Protein AF-A0A0N8P3A8-F1 (afdb_monomer_lite)

Sequence (168 aa):
DTDKGVVIRGRGSSDDKGQLMTFVEACRAWVQVHGSLPIKVSIFFEGEEESGSPSLVPFMRDNAEELTADIALICDTALFQGKTPSITTQLRGSVTEEFSIKGASRDLHSGMYGGIAGNPIHVLSSIIAGLHDETGRITVEGFYDDVPELSDEMRSQWKNLAFDHDSF

Radius of gyration: 24.29 Å; chains: 1; bounding box: 55×43×66 Å

Structure (mmCIF, N/CA/C/O backbone):
data_AF-A0A0N8P3A8-F1
#
_entry.id   AF-A0A0N8P3A8-F1
#
loop_
_atom_site.group_PDB
_atom_site.id
_atom_site.type_symbol
_atom_site.label_atom_id
_atom_site.label_alt_id
_atom_site.label_comp_id
_atom_site.label_asym_id
_atom_site.label_entity_id
_atom_site.label_seq_id
_atom_site.pdbx_PDB_ins_code
_atom_site.Cartn_x
_atom_site.Cartn_y
_atom_site.Cartn_z
_atom_site.occupancy
_atom_site.B_iso_or_equiv
_atom_site.auth_seq_id
_atom_site.auth_comp_id
_atom_site.auth_asym_id
_atom_site.auth_atom_id
_atom_site.pdbx_PDB_model_num
ATOM 1 N N . ASP A 1 1 ? -13.925 24.841 1.272 1.00 87.50 1 ASP A N 1
ATOM 2 C CA . ASP A 1 1 ? -15.121 24.035 0.955 1.00 87.50 1 ASP A CA 1
ATOM 3 C C . ASP A 1 1 ? -15.100 23.543 -0.484 1.00 87.50 1 ASP A C 1
ATOM 5 O O . ASP A 1 1 ? -14.196 23.903 -1.244 1.00 87.50 1 ASP A O 1
ATOM 9 N N . THR A 1 2 ? -16.026 22.648 -0.805 1.00 91.06 2 THR A N 1
ATOM 10 C CA . THR A 1 2 ? -16.341 22.107 -2.135 1.00 91.06 2 THR A CA 1
ATOM 11 C C . THR A 1 2 ? -17.860 22.067 -2.282 1.00 91.06 2 THR A C 1
ATOM 13 O O . THR A 1 2 ? -18.568 22.169 -1.280 1.00 91.06 2 THR A O 1
ATOM 16 N N . ASP A 1 3 ? -18.364 21.794 -3.484 1.00 90.25 3 ASP A N 1
ATOM 17 C CA . ASP A 1 3 ? -19.799 21.547 -3.705 1.00 90.25 3 ASP A CA 1
ATOM 18 C C . ASP A 1 3 ? -20.334 20.361 -2.878 1.00 90.25 3 ASP A C 1
ATOM 20 O O . ASP A 1 3 ? -21.534 20.242 -2.642 1.00 90.25 3 ASP A O 1
ATOM 24 N N . LYS A 1 4 ? -19.437 19.485 -2.398 1.00 83.81 4 LYS A N 1
ATOM 25 C CA . LYS A 1 4 ? -19.751 18.334 -1.540 1.00 83.81 4 LYS A CA 1
ATOM 26 C C . LYS A 1 4 ? -19.680 18.646 -0.038 1.00 83.81 4 LYS A C 1
ATOM 28 O O . LYS A 1 4 ? -19.997 17.769 0.762 1.00 83.81 4 LYS A O 1
ATOM 33 N N . GLY A 1 5 ? -19.289 19.864 0.348 1.00 91.31 5 GLY A N 1
ATOM 34 C CA . GLY A 1 5 ? -19.242 20.321 1.737 1.00 91.31 5 GLY A CA 1
ATOM 35 C C . GLY A 1 5 ? -17.882 20.850 2.192 1.00 91.31 5 GLY A C 1
ATOM 36 O O . GLY A 1 5 ? -16.978 21.128 1.393 1.00 91.31 5 GLY A O 1
ATOM 37 N N . VAL A 1 6 ? -17.762 21.011 3.510 1.00 94.06 6 VAL A N 1
ATOM 38 C CA . VAL A 1 6 ? -16.536 21.461 4.179 1.00 94.06 6 VAL A CA 1
ATOM 39 C C . VAL A 1 6 ? -15.453 20.400 4.021 1.00 94.06 6 VAL A C 1
ATOM 41 O O . VAL A 1 6 ? -15.716 19.209 4.161 1.00 94.06 6 VAL A O 1
ATOM 44 N N . VAL A 1 7 ? -14.232 20.836 3.715 1.00 94.06 7 VAL A N 1
ATOM 45 C CA . VAL A 1 7 ? -13.085 19.940 3.526 1.00 94.06 7 VAL A CA 1
ATOM 46 C C . VAL A 1 7 ? -11.865 20.469 4.261 1.00 94.06 7 VAL A C 1
ATOM 48 O O . VAL A 1 7 ? -11.617 21.676 4.281 1.00 94.06 7 VAL A O 1
ATOM 51 N N . ILE A 1 8 ? -11.075 19.549 4.807 1.00 94.31 8 ILE A N 1
ATOM 52 C CA . ILE A 1 8 ? -9.753 19.824 5.368 1.00 94.31 8 ILE A CA 1
ATOM 53 C C . ILE A 1 8 ? -8.727 19.539 4.270 1.00 94.31 8 ILE A C 1
ATOM 55 O O . ILE A 1 8 ? -8.798 18.510 3.605 1.00 94.31 8 ILE A O 1
ATOM 59 N N . ARG A 1 9 ? -7.791 20.466 4.039 1.00 95.69 9 ARG A N 1
ATOM 60 C CA . ARG A 1 9 ? -6.733 20.309 3.032 1.00 95.69 9 ARG A CA 1
ATOM 61 C C . ARG A 1 9 ? -5.369 20.441 3.692 1.00 95.69 9 ARG A C 1
ATOM 63 O O . ARG A 1 9 ? -5.053 21.489 4.246 1.00 95.69 9 ARG A O 1
ATOM 70 N N . GLY A 1 10 ? -4.565 19.390 3.596 1.00 96.88 10 GLY A N 1
ATOM 71 C CA . GLY A 1 10 ? -3.187 19.374 4.076 1.00 96.88 10 GLY A CA 1
ATOM 72 C C . GLY A 1 10 ? -2.547 18.000 3.909 1.00 96.88 10 GLY A C 1
ATOM 73 O O . GLY A 1 10 ? -3.246 16.983 3.947 1.00 96.88 10 GLY A O 1
ATOM 74 N N . ARG A 1 11 ? -1.220 17.960 3.733 1.00 97.62 11 ARG A N 1
ATOM 75 C CA . ARG A 1 11 ? -0.465 16.699 3.755 1.00 97.62 11 ARG A CA 1
ATOM 76 C C . ARG A 1 11 ? -0.707 16.006 5.095 1.00 97.62 11 ARG A C 1
ATOM 78 O O . ARG A 1 11 ? -0.511 16.603 6.153 1.00 97.62 11 ARG A O 1
ATOM 85 N N . GLY A 1 12 ? -1.149 14.762 5.015 1.00 96.19 12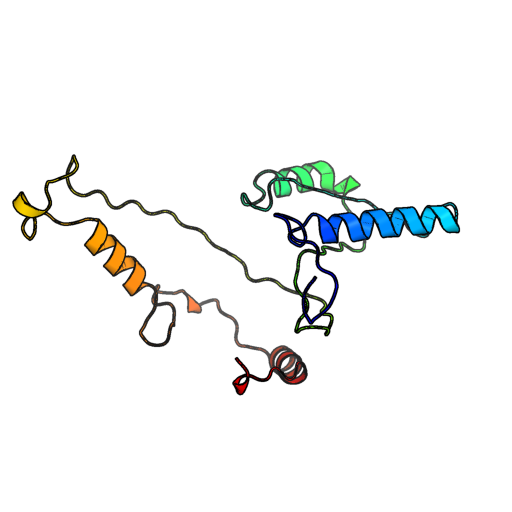 GLY A N 1
ATOM 86 C CA . GLY A 1 12 ? -1.462 13.925 6.159 1.00 96.19 12 GLY A CA 1
ATOM 87 C C . GLY A 1 12 ? -2.860 14.091 6.741 1.00 96.19 12 GLY A C 1
ATOM 88 O O . GLY A 1 12 ? -3.181 13.441 7.723 1.00 96.19 12 GLY A O 1
ATOM 89 N N . SER A 1 13 ? -3.714 14.942 6.158 1.00 95.81 13 SER A N 1
ATOM 90 C CA . SER A 1 13 ? -5.093 15.118 6.648 1.00 95.81 13 SER A CA 1
ATOM 91 C C . SER A 1 13 ? -5.969 13.866 6.526 1.00 95.81 13 SER A C 1
ATOM 93 O O . SER A 1 13 ? -6.905 13.734 7.304 1.00 95.81 13 SER A O 1
ATOM 95 N N . SER A 1 14 ? -5.658 12.973 5.585 1.00 93.69 14 SER A N 1
ATOM 96 C CA . SER A 1 14 ? -6.350 11.698 5.353 1.00 93.69 14 SER A CA 1
ATOM 97 C C . SER A 1 14 ? -5.373 10.515 5.306 1.00 93.69 14 SER A C 1
ATOM 99 O O . SER A 1 14 ? -5.756 9.462 4.818 1.00 93.69 14 SER A O 1
ATOM 101 N N . ASP A 1 15 ? -4.112 10.722 5.693 1.00 96.00 15 ASP A N 1
ATOM 102 C CA . ASP A 1 15 ? -3.041 9.721 5.565 1.00 96.00 15 ASP A CA 1
ATOM 103 C C . ASP A 1 15 ? -1.858 10.065 6.501 1.00 96.00 15 ASP A C 1
ATOM 105 O O . ASP A 1 15 ? -0.952 10.825 6.161 1.00 96.00 15 ASP A O 1
ATOM 109 N N . ASP A 1 16 ? -1.899 9.713 7.782 1.00 96.06 16 ASP A N 1
ATOM 110 C CA . ASP A 1 16 ? -3.042 9.112 8.486 1.00 96.06 16 ASP A CA 1
ATOM 111 C C . ASP A 1 16 ? -3.463 9.939 9.720 1.00 96.06 16 ASP A C 1
ATOM 113 O O . ASP A 1 16 ? -4.152 9.498 10.636 1.00 96.06 16 ASP A O 1
ATOM 117 N N . LYS A 1 17 ? -3.061 11.219 9.781 1.00 96.06 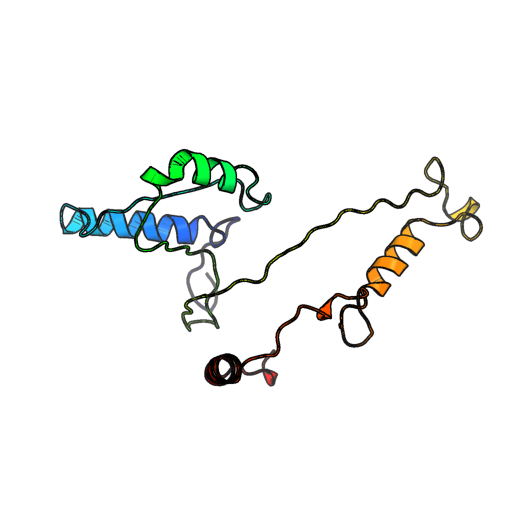17 LYS A N 1
ATOM 118 C CA . LYS A 1 17 ? -3.267 12.050 10.986 1.00 96.06 17 LYS A CA 1
ATOM 119 C C . LYS A 1 17 ? -4.744 12.277 11.304 1.00 96.06 17 LYS A C 1
ATOM 121 O O . LYS A 1 17 ? -5.085 12.451 12.471 1.00 96.06 17 LYS A O 1
ATOM 126 N N . GLY A 1 18 ? -5.612 12.325 10.294 1.00 95.19 18 GLY A N 1
ATOM 127 C CA . GLY A 1 18 ? -7.052 12.504 10.491 1.00 95.19 18 GLY A CA 1
ATOM 128 C C . GLY A 1 18 ? -7.697 11.294 11.166 1.00 95.19 18 GLY A C 1
ATOM 129 O O . GLY A 1 18 ? -8.408 11.437 12.167 1.00 95.19 18 GLY A O 1
ATOM 130 N N . GLN A 1 19 ? -7.430 10.100 10.649 1.00 93.50 19 GLN A N 1
ATOM 131 C CA . GLN A 1 19 ? -7.999 8.860 11.153 1.00 93.50 19 GLN A CA 1
ATOM 132 C C . GLN A 1 19 ? -7.366 8.457 12.482 1.00 93.50 19 GLN A C 1
ATOM 134 O O . GLN A 1 19 ? -8.102 8.142 13.419 1.00 93.50 19 GLN A O 1
ATOM 139 N N . LEU A 1 20 ? -6.046 8.608 12.627 1.00 94.62 20 LEU A N 1
ATOM 140 C CA . LEU A 1 20 ? -5.355 8.487 13.910 1.00 94.62 20 LEU A CA 1
ATOM 141 C C . LEU A 1 20 ? -6.028 9.350 14.985 1.00 94.62 20 LEU A C 1
ATOM 143 O O . LEU A 1 20 ? -6.393 8.856 16.056 1.00 94.62 20 LEU A O 1
ATOM 147 N N . MET A 1 21 ? -6.261 10.637 14.694 1.00 95.44 21 MET A N 1
ATOM 148 C CA . MET A 1 21 ? -6.903 11.539 15.653 1.00 95.44 21 MET A CA 1
ATOM 149 C C . MET A 1 21 ? -8.365 11.173 15.909 1.00 95.44 21 MET A C 1
ATOM 151 O O . MET A 1 21 ? -8.860 11.421 17.005 1.00 95.44 21 MET A O 1
ATOM 155 N N . THR A 1 22 ? -9.051 10.537 14.959 1.00 93.69 22 THR A N 1
ATOM 156 C CA . THR A 1 22 ? -10.441 10.096 15.142 1.00 93.69 22 THR A CA 1
ATOM 157 C C . THR A 1 22 ? -10.566 9.109 16.307 1.00 93.69 22 THR A C 1
ATOM 159 O O . THR A 1 22 ? -11.449 9.278 17.149 1.00 93.69 22 THR A O 1
ATOM 162 N N . PHE A 1 23 ? -9.659 8.133 16.430 1.00 94.06 23 PHE A N 1
ATOM 163 C CA . PHE A 1 23 ? -9.675 7.183 17.554 1.00 94.06 23 PHE A CA 1
ATOM 164 C C . PHE A 1 23 ? -9.308 7.839 18.885 1.00 94.06 23 PHE A C 1
ATOM 166 O 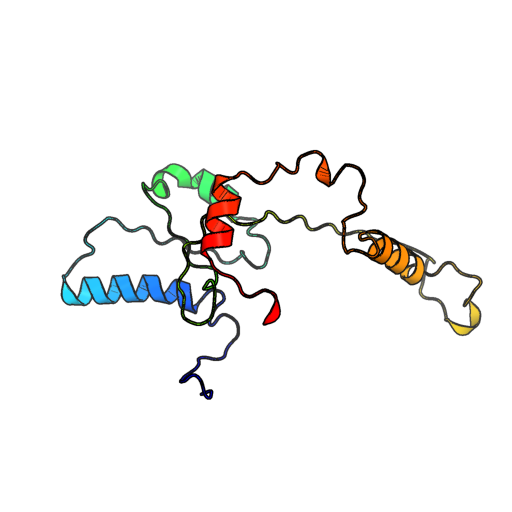O . PHE A 1 23 ? -9.950 7.568 19.906 1.00 94.06 23 PHE A O 1
ATOM 173 N N . VAL A 1 24 ? -8.314 8.732 18.878 1.00 95.88 24 VAL A N 1
ATOM 174 C CA . VAL A 1 24 ? -7.907 9.473 20.081 1.00 95.88 24 VAL A CA 1
ATOM 175 C C . VAL A 1 24 ? -9.060 10.337 20.591 1.00 95.88 24 VAL A C 1
ATOM 177 O O . VAL A 1 24 ? -9.404 10.271 21.773 1.00 95.88 24 VAL A O 1
ATOM 180 N N . GLU A 1 25 ? -9.698 11.111 19.713 1.00 97.31 25 GLU A N 1
ATOM 181 C CA . GLU A 1 25 ? -10.806 11.988 20.091 1.00 97.31 25 GLU A CA 1
ATOM 182 C C . GLU A 1 25 ? -12.057 11.202 20.496 1.00 97.31 25 GLU A C 1
ATOM 184 O O . GLU A 1 25 ? -12.734 11.603 21.442 1.00 97.31 25 GLU A O 1
ATOM 189 N N . ALA A 1 26 ? -12.331 10.044 19.883 1.00 95.81 26 ALA A N 1
ATOM 190 C CA . ALA A 1 26 ? -13.408 9.160 20.328 1.00 95.81 26 ALA A CA 1
ATOM 191 C C . ALA A 1 26 ? -13.179 8.662 21.767 1.00 95.81 26 ALA A C 1
ATOM 193 O O . ALA A 1 26 ? -14.088 8.732 22.599 1.00 95.81 26 ALA A O 1
ATOM 194 N N . CYS A 1 27 ? -11.954 8.231 22.094 1.00 96.94 27 CYS A N 1
ATOM 195 C CA . CYS A 1 27 ? -11.596 7.818 23.452 1.00 96.94 27 CYS A CA 1
ATOM 196 C C . CYS A 1 27 ? -11.730 8.979 24.450 1.00 96.94 27 CYS A C 1
ATOM 198 O O . CYS A 1 27 ? -12.316 8.813 25.523 1.00 96.94 27 CYS A O 1
ATOM 200 N N . ARG A 1 28 ? -11.233 10.171 24.091 1.00 97.69 28 ARG A N 1
ATOM 201 C CA . ARG A 1 28 ? -11.330 11.380 24.928 1.00 97.69 28 ARG A CA 1
ATOM 202 C C . ARG A 1 28 ? -12.780 11.781 25.186 1.00 97.69 28 ARG A C 1
ATOM 204 O O . ARG A 1 28 ? -13.139 12.024 26.337 1.00 97.69 28 ARG A O 1
ATOM 211 N N . ALA A 1 29 ? -13.604 11.821 24.139 1.00 98.44 29 ALA A N 1
ATOM 212 C CA . ALA A 1 29 ? -15.017 12.166 24.238 1.00 98.44 29 ALA A CA 1
ATOM 213 C C . ALA A 1 29 ? -15.773 11.167 25.126 1.00 98.44 29 ALA A C 1
ATOM 215 O O . ALA A 1 29 ? -16.558 11.574 25.983 1.00 98.44 29 ALA A O 1
ATOM 216 N N . TRP A 1 30 ? -15.488 9.869 24.984 1.00 98.38 30 TRP A N 1
ATOM 217 C CA . TRP A 1 30 ? -16.096 8.839 25.822 1.00 98.38 30 TRP A CA 1
ATOM 218 C C . TRP A 1 30 ? -15.741 9.019 27.300 1.00 98.38 30 TRP A C 1
ATOM 220 O O . TRP A 1 30 ? -16.628 9.051 28.152 1.00 98.38 30 TRP A O 1
ATOM 230 N N . VAL A 1 31 ? -14.453 9.192 27.614 1.00 98.38 31 VAL A N 1
ATOM 231 C CA . VAL A 1 31 ? -13.985 9.414 28.992 1.00 98.38 31 VAL A CA 1
ATOM 232 C C . VAL A 1 31 ? -14.590 10.686 29.586 1.00 98.38 31 VAL A C 1
ATOM 234 O O . VAL A 1 31 ? -14.971 10.687 30.753 1.00 98.38 31 VAL A O 1
ATOM 237 N N . GLN A 1 32 ? -14.738 11.753 28.799 1.00 98.56 32 GLN A N 1
ATOM 238 C CA . GLN A 1 32 ? -15.348 12.998 29.269 1.00 98.56 32 GLN A CA 1
ATOM 239 C C . GLN A 1 32 ? -16.805 12.810 29.727 1.00 98.56 32 GLN A C 1
ATOM 241 O O . GLN A 1 32 ? -17.233 13.470 30.673 1.00 98.56 32 GLN A O 1
ATOM 246 N N . VAL A 1 33 ? -17.561 11.927 29.072 1.00 98.50 33 VAL A N 1
ATOM 247 C CA . VAL A 1 33 ? -18.976 11.672 29.388 1.00 98.50 33 VAL A CA 1
ATOM 248 C C . VAL A 1 33 ? -19.139 10.582 30.453 1.00 98.50 33 VAL A C 1
ATOM 250 O O . VAL A 1 33 ? -20.003 10.698 31.321 1.00 98.50 33 VAL A O 1
ATOM 253 N N . HIS A 1 34 ? -18.320 9.530 30.400 1.00 98.44 34 HIS A N 1
ATOM 254 C CA . HIS A 1 34 ? -18.509 8.303 31.184 1.00 98.44 34 HIS A CA 1
ATOM 255 C C . HIS A 1 34 ? -17.466 8.088 32.293 1.00 98.44 34 HIS A C 1
ATOM 257 O O . HIS A 1 34 ? -17.605 7.163 33.089 1.00 98.44 34 HIS A O 1
ATOM 263 N N . GLY A 1 35 ? -16.428 8.922 32.369 1.00 98.25 35 GLY A N 1
ATOM 264 C CA . GLY A 1 35 ? -15.365 8.868 33.378 1.00 98.25 35 GLY A CA 1
ATOM 265 C C . GLY A 1 35 ? -14.233 7.876 33.078 1.00 98.25 35 GLY A C 1
ATOM 266 O O . GLY A 1 35 ? -13.105 8.100 33.512 1.00 98.25 35 GLY A O 1
ATOM 267 N N . SER A 1 36 ? -14.489 6.812 32.315 1.00 98.06 36 SER A N 1
ATOM 268 C CA . SER A 1 36 ? -13.481 5.826 31.901 1.00 98.06 36 SER A CA 1
ATOM 269 C C . SER A 1 36 ? -13.850 5.139 30.582 1.00 98.06 36 SER A C 1
ATOM 271 O O . SER A 1 36 ? -14.993 5.206 30.125 1.00 98.06 36 SER A O 1
ATOM 273 N N . LEU A 1 37 ? -12.870 4.480 29.953 1.00 97.94 37 LEU A N 1
ATOM 274 C CA . LEU A 1 37 ? -13.110 3.619 28.793 1.00 97.94 37 LEU A CA 1
ATOM 275 C C . LEU A 1 37 ? -13.790 2.308 29.231 1.00 97.94 37 LEU A C 1
ATOM 277 O O . LEU A 1 37 ? -13.486 1.798 30.312 1.00 97.94 37 LEU A O 1
ATOM 281 N N . PRO A 1 38 ? -14.685 1.737 28.405 1.00 96.25 38 PRO A N 1
ATOM 282 C CA . PRO A 1 38 ? -15.432 0.530 28.755 1.00 96.25 38 PRO A CA 1
ATOM 283 C C . PRO A 1 38 ? -14.603 -0.753 28.583 1.00 96.25 38 PRO A C 1
ATOM 285 O O . PRO A 1 38 ? -15.028 -1.821 29.014 1.00 96.25 38 PRO A O 1
ATOM 288 N N . ILE A 1 39 ? -13.436 -0.649 27.942 1.00 95.25 39 ILE A N 1
ATOM 289 C CA . ILE A 1 39 ? -12.502 -1.738 27.651 1.00 95.25 39 ILE A CA 1
ATOM 290 C C . ILE A 1 39 ? -11.063 -1.250 27.847 1.00 95.25 39 ILE A C 1
ATOM 292 O O . ILE A 1 39 ? -10.801 -0.043 27.848 1.00 95.25 39 ILE A O 1
ATOM 296 N N . LYS A 1 40 ? -10.119 -2.189 27.980 1.00 93.56 40 LYS A N 1
ATOM 297 C CA . LYS A 1 40 ? -8.689 -1.878 27.894 1.00 93.56 40 LYS A CA 1
ATOM 298 C C . LYS A 1 40 ? -8.369 -1.490 26.448 1.00 93.56 40 LYS A C 1
ATOM 300 O O . LYS A 1 40 ? -8.707 -2.228 25.530 1.00 93.56 40 LYS A O 1
ATOM 305 N N . VAL A 1 41 ? -7.723 -0.345 26.262 1.00 93.81 41 VAL A N 1
ATOM 306 C CA . VAL A 1 41 ? -7.300 0.151 24.949 1.00 93.81 41 VAL A CA 1
ATOM 307 C C . VAL A 1 41 ? -5.800 0.400 24.995 1.00 93.81 41 VAL A C 1
ATOM 309 O O . VAL A 1 41 ? -5.329 1.128 25.868 1.00 93.81 41 VAL A O 1
ATOM 312 N N . SER A 1 42 ? -5.075 -0.189 24.047 1.00 93.06 42 SER A N 1
ATOM 313 C CA . SER A 1 42 ? -3.692 0.169 23.735 1.00 93.06 42 SER A CA 1
ATOM 314 C C . SER A 1 42 ? -3.699 0.978 22.443 1.00 93.06 42 SER A C 1
ATOM 316 O O . SER A 1 42 ? -4.340 0.584 21.472 1.00 93.06 42 SER A O 1
ATOM 318 N N . ILE A 1 43 ? -3.009 2.116 22.440 1.00 93.12 43 ILE A N 1
ATOM 319 C CA . ILE A 1 43 ? -2.838 2.950 21.251 1.00 93.12 43 ILE A CA 1
ATOM 320 C C . ILE A 1 43 ? -1.384 2.818 20.819 1.00 93.12 43 ILE A C 1
ATOM 322 O O . ILE A 1 43 ? -0.484 3.196 21.568 1.00 93.12 43 ILE A O 1
ATOM 326 N N . PHE A 1 44 ? -1.169 2.277 19.625 1.00 94.19 44 PHE A N 1
ATOM 327 C CA . PHE A 1 44 ? 0.156 2.068 19.061 1.00 94.19 44 PHE A CA 1
ATOM 328 C C . PHE A 1 44 ? 0.309 2.911 17.797 1.00 94.19 44 PHE A C 1
ATOM 330 O O . PHE A 1 44 ? -0.407 2.701 16.822 1.00 94.19 44 PHE A O 1
ATOM 337 N N . PHE A 1 45 ? 1.215 3.885 17.849 1.00 94.94 45 PHE A N 1
ATOM 338 C CA . PHE A 1 45 ? 1.529 4.772 16.736 1.00 94.94 45 PHE A CA 1
ATOM 339 C C . PHE A 1 45 ? 2.986 4.600 16.348 1.00 94.94 45 PHE A C 1
ATOM 341 O O . PHE A 1 45 ? 3.870 4.631 17.205 1.00 94.94 45 PHE A O 1
ATOM 348 N N . GLU A 1 46 ? 3.218 4.468 15.052 1.00 95.44 46 GLU A N 1
ATOM 349 C CA . GLU A 1 46 ? 4.546 4.416 14.461 1.00 95.44 46 GLU A CA 1
ATOM 350 C C . GLU A 1 46 ? 4.730 5.619 13.516 1.00 95.44 46 GLU A C 1
ATOM 352 O O . GLU A 1 46 ? 3.802 6.409 13.321 1.00 95.44 46 GLU A O 1
ATOM 357 N N . GLY A 1 47 ? 5.945 5.842 13.021 1.00 96.50 47 GLY A N 1
ATOM 358 C CA . GLY A 1 47 ? 6.305 7.072 12.302 1.00 96.50 47 GLY A CA 1
ATOM 359 C C . GLY A 1 47 ? 7.043 6.842 10.989 1.00 96.50 47 GLY A C 1
ATOM 360 O O . GLY A 1 47 ? 7.522 7.808 10.397 1.00 96.50 47 GLY A O 1
ATOM 361 N N . GLU A 1 48 ? 7.167 5.588 10.567 1.00 96.81 48 GLU A N 1
ATOM 362 C CA . GLU A 1 48 ? 7.977 5.139 9.442 1.00 96.81 48 GLU A CA 1
ATOM 363 C C . GLU A 1 48 ? 7.151 4.439 8.348 1.00 96.81 48 GLU A C 1
ATOM 365 O O . GLU A 1 48 ? 7.758 3.928 7.409 1.00 96.81 48 GLU A O 1
ATOM 370 N N . GLU A 1 49 ? 5.812 4.429 8.430 1.00 96.25 49 GLU A N 1
ATOM 371 C CA . GLU A 1 49 ? 4.899 3.774 7.465 1.00 96.25 49 GLU A CA 1
ATOM 372 C C . GLU A 1 49 ? 5.252 4.148 6.019 1.00 96.25 49 GLU A C 1
ATOM 374 O O . GLU A 1 49 ? 5.663 3.299 5.226 1.00 96.25 49 GLU A O 1
ATOM 379 N N . GLU A 1 50 ? 5.315 5.453 5.758 1.00 95.12 50 GLU A N 1
ATOM 380 C CA . GLU A 1 50 ? 5.654 6.055 4.462 1.00 95.12 50 GLU A CA 1
ATOM 381 C C . GLU A 1 50 ? 7.111 5.791 4.013 1.00 95.12 50 GLU A C 1
ATOM 383 O O . GLU A 1 50 ? 7.572 6.263 2.973 1.00 95.12 50 GLU A O 1
ATOM 388 N N . SER A 1 51 ? 7.894 5.092 4.837 1.00 94.56 51 SER A N 1
ATOM 389 C CA . SER A 1 51 ? 9.277 4.659 4.596 1.00 94.56 51 SER A CA 1
ATOM 390 C C . SER A 1 51 ? 9.451 3.137 4.726 1.00 94.56 51 SER A C 1
ATOM 392 O O . SER A 1 51 ? 10.582 2.651 4.791 1.00 94.56 51 SER A O 1
ATOM 394 N N . GLY A 1 52 ? 8.349 2.379 4.744 1.00 91.94 52 GLY A N 1
ATOM 395 C CA . GLY A 1 52 ? 8.337 0.917 4.794 1.00 91.94 52 GLY A CA 1
ATOM 396 C C . GLY A 1 52 ? 8.453 0.311 6.196 1.00 91.94 52 GLY A C 1
ATOM 397 O O . GLY A 1 52 ? 8.710 -0.888 6.306 1.00 91.94 52 GLY A O 1
ATOM 398 N N . SER A 1 53 ? 8.292 1.109 7.254 1.00 95.56 53 SER A N 1
ATOM 399 C CA . SER A 1 53 ? 8.206 0.640 8.646 1.00 95.56 53 SER A CA 1
ATOM 400 C C . SER A 1 53 ? 9.361 -0.271 9.116 1.00 95.56 53 SER A C 1
ATOM 402 O O . SER A 1 53 ? 9.103 -1.310 9.739 1.00 95.56 53 SER A O 1
ATOM 404 N N . PRO A 1 54 ? 10.646 0.050 8.856 1.00 95.94 54 PRO A N 1
ATOM 405 C CA . PRO A 1 54 ? 11.757 -0.866 9.126 1.00 95.94 54 PRO A CA 1
ATOM 406 C C . PRO A 1 54 ? 11.872 -1.269 10.605 1.00 95.94 54 PRO A C 1
ATOM 408 O O . PRO A 1 54 ? 12.307 -2.387 10.901 1.00 95.94 54 PRO A O 1
ATOM 411 N N . SER A 1 55 ? 11.463 -0.401 11.537 1.00 97.19 55 SER A N 1
ATOM 412 C CA . SER A 1 55 ? 11.547 -0.665 12.979 1.00 97.19 55 SER A CA 1
ATOM 413 C C . SER A 1 55 ? 10.301 -1.339 13.561 1.00 97.19 55 SER A C 1
ATOM 415 O O . SER A 1 55 ? 10.360 -1.869 14.674 1.00 97.19 55 SER A O 1
ATOM 417 N N . LEU A 1 56 ? 9.184 -1.359 12.826 1.00 96.81 56 LEU A N 1
ATOM 418 C CA . LEU A 1 56 ? 7.876 -1.793 13.322 1.00 96.81 56 LEU A CA 1
ATOM 419 C C . LEU A 1 56 ? 7.877 -3.262 13.755 1.00 96.81 56 LEU A C 1
ATOM 421 O O . LEU A 1 56 ? 7.558 -3.579 14.900 1.00 96.81 56 LEU A O 1
ATOM 425 N N . VAL A 1 57 ? 8.277 -4.169 12.860 1.00 96.44 57 VAL A N 1
ATOM 426 C CA . VAL A 1 57 ? 8.267 -5.613 13.144 1.00 96.44 57 VAL A CA 1
ATOM 427 C C . VAL A 1 57 ? 9.231 -5.986 14.280 1.00 96.44 57 VAL A C 1
ATOM 429 O O . VAL A 1 57 ? 8.809 -6.735 15.166 1.00 96.44 57 VAL A O 1
ATOM 432 N N . PRO A 1 58 ? 10.490 -5.495 14.318 1.00 97.81 58 PRO A N 1
ATOM 433 C CA . PRO A 1 58 ? 11.363 -5.684 15.476 1.00 97.81 58 PRO A CA 1
ATOM 434 C C . PRO A 1 58 ? 10.730 -5.205 16.788 1.00 97.81 58 PRO A C 1
ATOM 436 O O . PRO A 1 58 ? 10.646 -5.982 17.736 1.00 97.81 58 PRO A O 1
ATOM 439 N N . PHE A 1 59 ? 10.194 -3.979 16.819 1.00 97.50 59 PHE A N 1
ATOM 440 C CA . PHE A 1 59 ? 9.559 -3.423 18.015 1.00 97.50 59 PHE A CA 1
ATOM 441 C C . PHE A 1 59 ? 8.375 -4.276 18.488 1.00 97.50 59 PHE A C 1
ATOM 443 O O . PHE A 1 59 ? 8.247 -4.558 19.679 1.00 97.50 59 PHE A O 1
ATOM 450 N N . MET A 1 60 ? 7.523 -4.726 17.563 1.00 96.62 60 MET A N 1
ATOM 451 C CA . MET A 1 60 ? 6.369 -5.556 17.904 1.00 96.62 60 MET A CA 1
ATOM 452 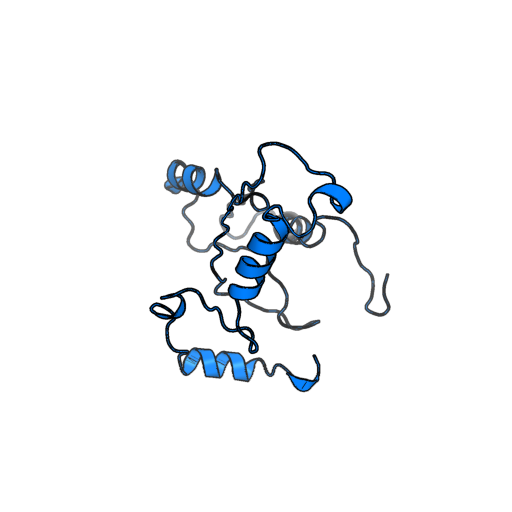C C . MET A 1 60 ? 6.769 -6.916 18.478 1.00 96.62 60 MET A C 1
ATOM 454 O O . MET A 1 60 ? 6.090 -7.423 19.368 1.00 96.62 60 MET A O 1
ATOM 458 N N . ARG A 1 61 ? 7.868 -7.508 17.996 1.00 97.50 61 ARG A N 1
ATOM 459 C CA . ARG A 1 61 ? 8.393 -8.774 18.530 1.00 97.50 61 ARG A CA 1
ATOM 460 C C . ARG A 1 61 ? 8.945 -8.602 19.941 1.00 97.50 61 ARG A C 1
ATOM 462 O O . ARG A 1 61 ? 8.626 -9.414 20.805 1.00 97.50 61 ARG A O 1
ATOM 469 N N . ASP A 1 62 ? 9.711 -7.540 20.171 1.00 98.06 62 ASP A N 1
ATOM 470 C CA . ASP A 1 62 ? 10.331 -7.267 21.471 1.00 98.06 62 ASP A CA 1
ATOM 471 C C . ASP A 1 62 ? 9.296 -6.891 22.547 1.00 98.06 62 ASP A C 1
ATOM 473 O O . ASP A 1 62 ? 9.515 -7.151 23.729 1.00 98.06 62 ASP A O 1
ATOM 477 N N . ASN A 1 63 ? 8.144 -6.341 22.142 1.00 96.62 63 ASN A N 1
ATOM 478 C CA . ASN A 1 63 ? 7.064 -5.902 23.035 1.00 96.62 63 ASN A CA 1
ATOM 479 C C . ASN A 1 63 ? 5.780 -6.741 22.886 1.00 96.62 63 ASN A C 1
ATOM 481 O O . ASN A 1 63 ? 4.685 -6.280 23.215 1.00 96.62 63 ASN A O 1
ATOM 485 N N . ALA A 1 64 ? 5.892 -7.976 22.385 1.00 96.12 64 ALA A N 1
ATOM 486 C CA . ALA A 1 64 ? 4.738 -8.806 22.035 1.00 96.12 64 ALA A CA 1
ATOM 487 C C . ALA A 1 64 ? 3.778 -9.042 23.214 1.00 96.12 64 ALA A C 1
ATOM 489 O O . ALA A 1 64 ? 2.564 -9.038 23.024 1.00 96.12 64 ALA A O 1
ATOM 490 N N . GLU A 1 65 ? 4.300 -9.212 24.434 1.00 95.38 65 GLU A N 1
ATOM 491 C CA . GLU A 1 65 ? 3.476 -9.415 25.634 1.00 95.38 65 GLU A CA 1
ATOM 492 C C . GLU A 1 65 ? 2.573 -8.205 25.927 1.00 95.38 65 GLU A C 1
ATOM 494 O O . GLU A 1 65 ? 1.395 -8.372 26.235 1.00 95.38 65 GLU A O 1
ATOM 499 N N . GLU A 1 66 ? 3.093 -6.984 25.773 1.00 92.75 66 GLU A N 1
ATOM 500 C CA . GLU A 1 66 ? 2.335 -5.750 26.004 1.00 92.75 66 GLU A CA 1
ATOM 501 C C . GLU A 1 66 ? 1.338 -5.457 24.874 1.00 92.75 66 GLU A C 1
ATOM 503 O O . GLU A 1 66 ? 0.226 -4.982 25.128 1.00 92.75 66 GLU A O 1
ATOM 508 N N . LEU A 1 67 ? 1.728 -5.757 23.632 1.00 94.06 67 LEU A N 1
ATOM 509 C CA . LEU A 1 67 ? 0.940 -5.479 22.428 1.00 94.06 67 LEU A CA 1
ATOM 510 C C . LEU A 1 67 ? -0.099 -6.559 22.105 1.00 94.06 67 LEU A C 1
ATOM 512 O O . LEU A 1 67 ? -0.936 -6.352 21.226 1.00 94.06 67 LEU A O 1
ATOM 516 N N . THR A 1 68 ? -0.069 -7.702 22.793 1.00 94.94 68 THR A N 1
ATOM 517 C CA . THR A 1 68 ? -1.067 -8.760 22.603 1.00 94.94 68 THR A CA 1
ATOM 518 C C . THR A 1 68 ? -2.460 -8.236 22.959 1.00 94.94 68 THR A C 1
ATOM 520 O O . THR A 1 68 ? -2.709 -7.780 24.077 1.00 94.94 68 THR A O 1
ATOM 523 N N . ALA A 1 69 ? -3.382 -8.334 22.002 1.00 95.56 69 ALA A N 1
ATOM 524 C CA . ALA A 1 69 ? -4.765 -7.895 22.133 1.00 95.56 69 ALA A CA 1
ATOM 525 C C . ALA A 1 69 ? -5.714 -8.881 21.442 1.00 95.56 69 ALA A C 1
ATOM 527 O O . ALA A 1 69 ? -5.330 -9.560 20.490 1.00 95.56 69 ALA A O 1
ATOM 528 N N . ASP A 1 70 ? -6.970 -8.923 21.893 1.00 96.12 70 ASP A N 1
ATOM 529 C CA . ASP A 1 70 ? -8.010 -9.755 21.274 1.00 96.12 70 ASP A CA 1
ATOM 530 C C . ASP A 1 70 ? -8.380 -9.264 19.864 1.00 96.12 70 ASP A C 1
ATOM 532 O O . ASP A 1 70 ? -8.784 -10.048 19.007 1.00 96.12 70 ASP A O 1
ATOM 536 N N . ILE A 1 71 ? -8.271 -7.949 19.634 1.00 94.50 71 ILE A N 1
ATOM 537 C CA . ILE A 1 71 ? -8.630 -7.275 18.383 1.00 94.50 71 ILE A CA 1
ATOM 538 C C . ILE A 1 71 ? -7.624 -6.153 18.118 1.00 94.50 71 ILE A C 1
ATOM 540 O O . ILE A 1 71 ? -7.370 -5.325 18.993 1.00 94.50 71 ILE A O 1
ATOM 544 N N . ALA A 1 72 ? -7.115 -6.091 16.887 1.00 93.25 72 ALA A N 1
ATOM 545 C CA . ALA A 1 72 ? -6.381 -4.946 16.361 1.00 93.25 72 ALA A CA 1
ATOM 546 C C . ALA A 1 72 ? -7.262 -4.193 15.357 1.00 93.25 72 ALA A C 1
ATOM 548 O O . ALA A 1 72 ? -7.846 -4.798 14.457 1.00 93.25 72 ALA A O 1
ATOM 549 N N . LEU A 1 73 ? -7.362 -2.874 15.519 1.00 92.19 73 LEU A N 1
ATOM 550 C CA . LEU A 1 73 ? -8.066 -1.992 14.592 1.00 92.19 73 LEU A CA 1
ATOM 551 C C . LEU A 1 73 ? -7.047 -1.055 13.950 1.00 92.19 73 LEU A C 1
ATOM 553 O O . LEU A 1 73 ? -6.337 -0.343 14.654 1.00 92.19 73 LEU A O 1
ATOM 557 N N . ILE A 1 74 ? -7.005 -1.060 12.621 1.00 93.56 74 ILE A N 1
ATOM 558 C CA . ILE A 1 74 ? -6.182 -0.163 11.808 1.00 93.56 74 ILE A CA 1
ATOM 559 C C . ILE A 1 74 ? -7.147 0.635 10.938 1.00 93.56 74 ILE A C 1
ATOM 561 O O . ILE A 1 74 ? -8.029 0.059 10.299 1.00 93.56 74 ILE A O 1
ATOM 565 N N . CYS A 1 75 ? -7.014 1.958 10.946 1.00 91.81 75 CYS A N 1
ATOM 566 C CA . CYS A 1 75 ? -7.898 2.851 10.210 1.00 91.81 75 CYS A CA 1
ATOM 567 C C . CYS A 1 75 ? -7.097 3.702 9.243 1.00 91.81 75 CYS A C 1
ATOM 569 O O . CYS A 1 75 ? -7.017 4.907 9.401 1.00 91.81 75 CYS A O 1
ATOM 571 N N . ASP A 1 76 ? -6.540 3.038 8.242 1.00 93.88 76 ASP A N 1
ATOM 572 C CA . ASP A 1 76 ? -5.701 3.671 7.233 1.00 93.88 76 ASP A CA 1
ATOM 573 C C . ASP A 1 76 ? -6.077 3.148 5.841 1.00 93.88 76 ASP A C 1
ATOM 575 O O . ASP A 1 76 ? -5.298 2.583 5.080 1.00 93.88 76 ASP A O 1
ATOM 579 N N . THR A 1 77 ? -7.382 3.170 5.563 1.00 92.50 77 THR A N 1
ATOM 580 C CA . THR A 1 77 ? -7.933 2.737 4.275 1.00 92.50 77 THR A CA 1
ATOM 581 C C . THR A 1 77 ? -9.089 3.640 3.864 1.00 92.50 77 THR A C 1
ATOM 583 O O . THR A 1 77 ? -9.562 4.484 4.628 1.00 92.50 77 THR A O 1
ATOM 586 N N . ALA A 1 78 ? -9.550 3.477 2.628 1.00 88.75 78 ALA A N 1
ATOM 587 C CA . ALA A 1 78 ? -10.584 4.316 2.047 1.00 88.75 78 ALA A CA 1
ATOM 588 C C . ALA A 1 78 ? -11.984 3.700 2.159 1.00 88.75 78 ALA A C 1
ATOM 590 O O . ALA A 1 78 ? -12.158 2.482 2.228 1.00 88.75 78 ALA A O 1
ATOM 591 N N . LEU A 1 79 ? -12.990 4.575 2.073 1.00 90.62 79 LEU A N 1
ATOM 592 C CA . LEU A 1 79 ? -14.371 4.202 1.768 1.00 90.62 79 LEU A CA 1
ATOM 593 C C . LEU A 1 79 ? -14.429 3.444 0.436 1.00 90.62 79 LEU A C 1
ATOM 595 O O . LEU A 1 79 ? -13.678 3.758 -0.487 1.00 90.62 79 LEU A O 1
ATOM 599 N N . PHE A 1 80 ? -15.374 2.514 0.296 1.00 88.25 80 PHE A N 1
ATOM 600 C CA . PHE A 1 80 ? -15.562 1.795 -0.967 1.00 88.25 80 PHE A CA 1
ATOM 601 C C . PHE A 1 80 ? -15.922 2.752 -2.117 1.00 88.25 80 PHE A C 1
ATOM 603 O O . PHE A 1 80 ? -15.328 2.701 -3.191 1.00 88.25 80 PHE A O 1
ATOM 610 N N . GLN A 1 81 ? -16.879 3.654 -1.882 1.00 84.38 81 GLN A N 1
ATOM 611 C CA . GLN A 1 81 ? -17.297 4.687 -2.832 1.00 84.38 81 GLN A CA 1
ATOM 612 C C . GLN A 1 81 ? -17.891 5.867 -2.074 1.00 84.38 81 GLN A C 1
ATOM 614 O O . GLN A 1 81 ? -18.764 5.651 -1.247 1.00 84.38 81 GLN A O 1
ATOM 619 N N . GLY A 1 82 ? -17.530 7.109 -2.403 1.00 82.19 82 GLY A N 1
ATOM 620 C CA . GLY A 1 82 ? -18.251 8.320 -1.976 1.00 82.19 82 GLY A CA 1
ATOM 621 C C . GLY A 1 82 ? -18.657 8.369 -0.491 1.00 82.19 82 GLY A C 1
ATOM 622 O O . GLY A 1 82 ? -17.905 8.873 0.332 1.00 82.19 82 GLY A O 1
ATOM 623 N N . LYS A 1 83 ? -19.882 7.916 -0.175 1.00 81.94 83 LYS A N 1
ATOM 624 C CA . LYS A 1 83 ? -20.467 7.864 1.182 1.00 81.94 83 LYS A CA 1
ATOM 625 C C . LYS A 1 83 ? -20.693 6.442 1.728 1.00 81.94 83 LYS A C 1
ATOM 627 O O . LYS A 1 83 ? -21.243 6.297 2.814 1.00 81.94 83 LYS A O 1
ATOM 632 N N . THR A 1 84 ? -20.316 5.411 0.984 1.00 89.12 84 THR A N 1
ATOM 633 C CA . THR A 1 84 ? -20.465 3.999 1.342 1.00 89.12 84 THR A CA 1
ATOM 634 C C . THR A 1 84 ? -19.265 3.555 2.183 1.00 89.12 84 THR A C 1
ATOM 636 O O . THR A 1 84 ? -18.156 3.484 1.644 1.00 89.12 84 THR A O 1
ATOM 639 N N . PRO A 1 85 ? -19.449 3.270 3.487 1.00 90.62 85 PRO A N 1
ATOM 640 C CA . PRO A 1 85 ? -18.373 2.776 4.337 1.00 90.62 85 PRO A CA 1
ATOM 641 C C . PRO A 1 85 ? -17.940 1.368 3.931 1.00 90.62 85 PRO A C 1
ATOM 643 O O . PRO A 1 85 ? -18.706 0.601 3.348 1.00 90.62 85 PRO A O 1
ATOM 646 N N . SER A 1 86 ? -16.705 1.034 4.275 1.00 90.38 86 SER A N 1
ATOM 647 C CA . SER A 1 86 ? -16.067 -0.251 4.003 1.00 90.38 86 SER A CA 1
ATOM 648 C C . SER A 1 86 ? -15.376 -0.763 5.258 1.00 90.38 86 SER A C 1
ATOM 650 O O . SER A 1 86 ? -14.899 0.008 6.089 1.00 90.38 86 SER A O 1
ATOM 652 N N . ILE A 1 87 ? -15.314 -2.088 5.371 1.00 91.38 87 ILE A N 1
ATOM 653 C CA . ILE A 1 87 ? -14.395 -2.776 6.272 1.00 91.38 87 ILE A CA 1
ATOM 654 C C . ILE A 1 87 ? -13.399 -3.493 5.373 1.00 91.38 87 ILE A C 1
ATOM 656 O O . ILE A 1 87 ? -13.749 -4.460 4.695 1.00 91.38 87 ILE A O 1
ATOM 660 N N . THR A 1 88 ? -12.174 -2.986 5.338 1.00 91.50 88 THR A N 1
ATOM 661 C CA . THR A 1 88 ? -11.090 -3.606 4.581 1.00 91.50 88 THR A CA 1
ATOM 662 C C . THR A 1 88 ? -10.549 -4.782 5.382 1.00 91.50 88 THR A C 1
ATOM 664 O O . THR A 1 88 ? -10.046 -4.602 6.487 1.00 91.50 88 THR A O 1
ATOM 667 N N . THR A 1 89 ? -10.675 -5.994 4.845 1.00 90.75 89 THR A N 1
ATOM 668 C CA . THR A 1 89 ? -10.225 -7.225 5.519 1.00 90.75 89 THR A CA 1
ATOM 669 C C . THR A 1 89 ? -8.873 -7.722 5.018 1.00 90.75 89 THR A C 1
ATOM 671 O O . THR A 1 89 ? -8.245 -8.541 5.684 1.00 90.75 89 THR A O 1
ATOM 674 N N . GLN A 1 90 ? -8.431 -7.261 3.845 1.00 90.06 90 GLN A N 1
ATOM 675 C CA . GLN A 1 90 ? -7.194 -7.685 3.192 1.00 90.06 90 GLN A CA 1
ATOM 676 C C . GLN A 1 90 ? -6.596 -6.529 2.388 1.00 90.06 90 GLN A C 1
ATOM 678 O O . GLN A 1 90 ? -7.325 -5.704 1.834 1.00 90.06 90 GLN A O 1
ATOM 683 N N . LEU A 1 91 ? -5.269 -6.512 2.286 1.00 94.19 91 LEU A N 1
ATOM 684 C CA . LEU A 1 91 ? -4.497 -5.595 1.451 1.00 94.19 91 LEU A CA 1
ATOM 685 C C . LEU A 1 91 ? -3.590 -6.409 0.525 1.00 94.19 91 LEU A C 1
ATOM 687 O O . LEU A 1 91 ? -3.222 -7.543 0.835 1.00 94.19 91 LEU A O 1
ATOM 691 N N . ARG A 1 92 ? -3.227 -5.829 -0.621 1.00 94.94 92 ARG A N 1
ATOM 692 C CA . ARG A 1 92 ? -2.173 -6.402 -1.464 1.00 94.94 92 ARG A CA 1
ATOM 693 C C . ARG A 1 92 ? -0.825 -6.226 -0.768 1.00 94.94 92 ARG A C 1
ATOM 695 O O . ARG A 1 92 ? -0.590 -5.200 -0.139 1.00 94.94 92 ARG A O 1
ATOM 702 N N . GLY A 1 93 ? 0.058 -7.207 -0.931 1.00 92.81 93 GLY A N 1
ATOM 703 C CA . GLY A 1 93 ? 1.477 -7.005 -0.659 1.00 92.81 93 GLY A CA 1
ATOM 704 C C . GLY A 1 93 ? 2.102 -6.048 -1.679 1.00 92.81 93 GLY A C 1
ATOM 705 O O . GLY A 1 93 ? 1.524 -5.785 -2.736 1.00 92.81 93 GLY A O 1
ATOM 706 N N . SER A 1 94 ? 3.297 -5.558 -1.366 1.00 92.06 94 SER A N 1
ATOM 707 C CA . SER A 1 94 ? 4.106 -4.739 -2.265 1.00 92.06 94 SER A CA 1
ATOM 708 C C . SER A 1 94 ? 5.550 -5.228 -2.245 1.00 92.06 94 SER A C 1
ATOM 710 O O . SER A 1 94 ? 6.045 -5.671 -1.209 1.00 92.06 94 SER A O 1
ATOM 712 N N . VAL A 1 95 ? 6.210 -5.148 -3.396 1.00 91.38 95 VAL A N 1
ATOM 713 C CA . VAL A 1 95 ? 7.645 -5.386 -3.556 1.00 91.38 95 VAL A CA 1
ATOM 714 C C . VAL A 1 95 ? 8.201 -4.212 -4.346 1.00 91.38 95 VAL A C 1
ATOM 716 O O . VAL A 1 95 ? 7.691 -3.883 -5.417 1.00 91.38 95 VAL A O 1
ATOM 719 N N . THR A 1 96 ? 9.250 -3.597 -3.809 1.00 91.31 96 THR A N 1
ATOM 720 C CA . THR A 1 96 ? 9.959 -2.485 -4.441 1.00 91.31 96 THR A CA 1
ATOM 721 C C . THR A 1 96 ? 11.385 -2.925 -4.716 1.00 91.31 96 THR A C 1
ATOM 723 O O . THR A 1 96 ? 12.102 -3.295 -3.792 1.00 91.31 96 THR A O 1
ATOM 726 N N . GLU A 1 97 ? 11.793 -2.854 -5.979 1.00 92.38 97 GLU A N 1
ATOM 727 C CA . GLU A 1 97 ? 13.137 -3.211 -6.429 1.00 92.38 97 GLU A CA 1
ATOM 728 C C . GLU A 1 97 ? 13.808 -2.005 -7.088 1.00 92.38 97 GLU A C 1
ATOM 730 O O . GLU A 1 97 ? 13.174 -1.253 -7.834 1.00 92.38 97 GLU A O 1
ATOM 735 N N . GLU A 1 98 ? 15.107 -1.841 -6.845 1.00 94.25 98 GLU A N 1
ATOM 736 C CA . GLU A 1 98 ? 15.935 -0.838 -7.510 1.00 94.25 98 GLU A CA 1
ATOM 737 C C . GLU A 1 98 ? 16.967 -1.531 -8.400 1.00 94.25 98 GLU A C 1
ATOM 739 O O . GLU A 1 98 ? 17.717 -2.403 -7.962 1.00 94.25 98 GLU A O 1
ATOM 744 N N . PHE A 1 99 ? 17.045 -1.110 -9.661 1.00 91.56 99 PHE A N 1
ATOM 745 C CA . PHE A 1 99 ? 18.055 -1.591 -10.592 1.00 91.56 99 PHE A CA 1
ATOM 746 C C . PHE A 1 99 ? 18.778 -0.425 -11.258 1.00 91.56 99 PHE A C 1
ATOM 748 O O . PHE A 1 99 ? 18.190 0.585 -11.642 1.00 91.56 99 PHE A O 1
ATOM 755 N N . SER A 1 100 ? 20.090 -0.581 -11.413 1.00 95.38 100 SER A N 1
ATOM 756 C CA . SER A 1 100 ? 20.972 0.440 -11.971 1.00 95.38 100 SER A CA 1
ATOM 757 C C . SER A 1 100 ? 21.562 -0.020 -13.296 1.00 95.38 100 SER A C 1
ATOM 759 O O . SER A 1 100 ? 22.231 -1.051 -13.369 1.00 95.38 100 SER A O 1
ATOM 761 N N . ILE A 1 101 ? 21.372 0.783 -14.344 1.00 95.62 101 ILE A N 1
ATOM 762 C CA . ILE A 1 101 ? 21.979 0.554 -15.658 1.00 95.62 101 ILE A CA 1
ATOM 763 C C . ILE A 1 101 ? 23.093 1.570 -15.854 1.00 95.62 101 ILE A C 1
ATOM 765 O O . ILE A 1 101 ? 22.857 2.771 -15.977 1.00 95.62 101 ILE A O 1
ATOM 769 N N . LYS A 1 102 ? 24.328 1.078 -15.917 1.00 95.38 102 LYS A N 1
ATOM 770 C CA . LYS A 1 102 ? 25.505 1.912 -16.146 1.00 95.38 102 LYS A CA 1
ATOM 771 C C . LYS A 1 102 ? 25.964 1.796 -17.595 1.00 95.38 102 LYS A C 1
ATOM 773 O O . LYS A 1 102 ? 26.297 0.711 -18.057 1.00 95.38 102 LYS A O 1
ATOM 778 N N . GLY A 1 103 ? 25.991 2.929 -18.294 1.00 93.94 103 GLY A N 1
ATOM 779 C CA . GLY A 1 103 ? 26.538 3.044 -19.646 1.00 93.94 103 GLY A CA 1
ATOM 780 C C . GLY A 1 103 ? 27.995 3.494 -19.634 1.00 93.94 103 GLY A C 1
ATOM 781 O O . GLY A 1 103 ? 28.867 2.844 -19.061 1.00 93.94 103 GLY A O 1
ATOM 782 N N . ALA A 1 104 ? 28.260 4.632 -20.275 1.00 94.12 104 ALA A N 1
ATOM 783 C CA . ALA A 1 104 ? 29.585 5.238 -20.305 1.00 94.12 104 ALA A CA 1
ATOM 784 C C . ALA A 1 104 ? 30.098 5.604 -18.898 1.00 94.12 104 ALA A C 1
ATOM 786 O O . ALA A 1 104 ? 29.338 5.782 -17.949 1.00 94.12 104 ALA A O 1
ATOM 787 N N . SER A 1 105 ? 31.415 5.766 -18.764 1.00 95.38 105 SER A N 1
ATOM 788 C CA . SER A 1 105 ? 32.063 6.154 -17.501 1.00 95.38 105 SER A CA 1
ATOM 789 C C . SER A 1 105 ? 31.824 7.614 -17.083 1.00 95.38 105 SER A C 1
ATOM 791 O O . SER A 1 105 ? 32.327 8.033 -16.043 1.00 95.38 105 SER A O 1
ATOM 793 N N . ARG A 1 106 ? 31.094 8.386 -17.898 1.00 94.81 106 ARG A N 1
ATOM 794 C CA . ARG A 1 106 ? 30.717 9.793 -17.703 1.00 94.81 106 ARG A CA 1
ATOM 795 C C . ARG A 1 106 ? 29.533 10.142 -18.602 1.00 94.81 106 ARG A C 1
ATOM 797 O O . ARG A 1 106 ? 29.285 9.434 -19.580 1.00 94.81 106 ARG A O 1
ATOM 804 N N . ASP A 1 107 ? 28.898 11.275 -18.334 1.00 95.56 107 ASP A N 1
ATOM 805 C CA . ASP A 1 107 ? 27.884 11.837 -19.223 1.00 95.56 107 ASP A CA 1
ATOM 806 C C . ASP A 1 107 ? 28.482 12.198 -20.588 1.00 95.56 107 ASP A C 1
ATOM 808 O O . ASP A 1 107 ? 29.623 12.663 -20.699 1.00 95.56 107 ASP A O 1
ATOM 812 N N . LEU A 1 108 ? 27.703 11.965 -21.646 1.00 96.06 108 LEU A N 1
ATOM 813 C CA . LEU A 1 108 ? 28.113 12.169 -23.033 1.00 96.06 108 LEU A CA 1
ATOM 814 C C . LEU A 1 108 ? 27.230 13.217 -23.713 1.00 96.06 108 LEU A C 1
ATOM 816 O O . LEU A 1 108 ? 26.014 13.233 -23.541 1.00 96.06 108 LEU A O 1
ATOM 820 N N . HIS A 1 109 ? 27.834 14.057 -24.556 1.00 96.88 109 HIS A N 1
ATOM 821 C CA . HIS A 1 109 ? 27.093 15.012 -25.381 1.00 96.88 109 HIS A CA 1
ATOM 822 C C . HIS A 1 109 ? 26.244 14.272 -26.428 1.00 96.88 109 HIS A C 1
ATOM 824 O O . HIS A 1 109 ? 26.785 13.639 -27.340 1.00 96.88 109 HIS A O 1
ATOM 830 N N . SER A 1 110 ? 24.919 14.396 -26.352 1.00 94.62 110 SER A N 1
ATOM 831 C CA . SER A 1 110 ? 23.980 13.628 -27.186 1.00 94.62 110 SER A CA 1
ATOM 832 C C . SER A 1 110 ? 24.180 13.826 -28.693 1.00 94.62 110 SER A C 1
ATOM 834 O O . SER A 1 110 ? 24.053 12.872 -29.447 1.00 94.62 110 SER A O 1
ATOM 836 N N . GLY A 1 111 ? 24.574 15.020 -29.146 1.00 96.50 111 GLY A N 1
ATOM 837 C CA . GLY A 1 111 ? 24.872 15.263 -30.564 1.00 96.50 111 GLY A CA 1
ATOM 838 C C . GLY A 1 111 ? 26.165 14.610 -31.078 1.00 96.50 111 GLY A C 1
ATOM 839 O O . GLY A 1 111 ? 26.252 14.292 -32.256 1.00 96.50 111 GLY A O 1
ATOM 840 N N . MET A 1 112 ? 27.168 14.397 -30.217 1.00 95.50 112 MET A N 1
ATOM 841 C CA . MET A 1 112 ? 28.456 13.817 -30.632 1.00 95.50 112 MET A CA 1
ATOM 842 C C . MET A 1 112 ? 28.441 12.290 -30.570 1.00 95.50 112 MET A C 1
ATOM 844 O O . MET A 1 112 ? 29.098 11.633 -31.369 1.00 95.50 112 MET A O 1
ATOM 848 N N . TYR A 1 113 ? 27.717 11.738 -29.594 1.00 95.44 113 TYR A N 1
ATOM 849 C CA . TYR A 1 113 ? 27.711 10.306 -29.289 1.00 95.44 113 TYR A CA 1
ATOM 850 C C . TYR A 1 113 ? 26.366 9.631 -29.590 1.00 95.44 113 TYR A C 1
ATOM 852 O O . TYR A 1 113 ? 26.238 8.414 -29.435 1.00 95.44 113 TYR A O 1
ATOM 860 N N . GLY A 1 114 ? 25.364 10.404 -30.016 1.00 93.81 114 GLY A N 1
ATOM 861 C CA . GLY A 1 114 ? 24.037 9.914 -30.364 1.00 93.81 114 GLY A CA 1
ATOM 862 C C . GLY A 1 114 ? 24.097 8.878 -31.480 1.00 93.81 114 GLY A C 1
ATOM 863 O O . GLY A 1 114 ? 24.744 9.083 -32.501 1.00 93.81 114 GLY A O 1
ATOM 864 N N . GLY A 1 115 ? 23.440 7.739 -31.260 1.00 88.69 115 GLY A N 1
ATOM 865 C CA . GLY A 1 115 ? 23.400 6.624 -32.209 1.00 88.69 115 GLY A CA 1
ATOM 866 C C . GLY A 1 115 ? 24.635 5.715 -32.212 1.00 88.69 115 GLY A C 1
ATOM 867 O O . GLY A 1 115 ? 24.569 4.647 -32.810 1.00 88.69 115 GLY A O 1
ATOM 868 N N . ILE A 1 116 ? 25.730 6.086 -31.534 1.00 92.19 116 ILE A N 1
ATOM 869 C CA . ILE A 1 116 ? 26.952 5.264 -31.440 1.00 92.19 116 ILE A CA 1
ATOM 870 C C . ILE A 1 116 ? 27.114 4.685 -30.032 1.00 92.19 116 ILE A C 1
ATOM 872 O O . ILE A 1 116 ? 27.400 3.500 -29.873 1.00 92.19 116 ILE A O 1
ATOM 876 N N . ALA A 1 117 ? 26.939 5.511 -28.997 1.00 94.00 117 ALA A N 1
ATOM 877 C CA . ALA A 1 117 ? 27.000 5.051 -27.616 1.00 94.00 117 ALA A CA 1
ATOM 878 C C . ALA A 1 117 ? 25.663 4.426 -27.189 1.00 94.00 117 ALA A C 1
ATOM 880 O O . ALA A 1 117 ? 24.594 4.977 -27.461 1.00 94.00 117 ALA A O 1
ATOM 881 N N . GLY A 1 118 ? 25.723 3.301 -26.470 1.00 93.25 118 GLY A N 1
ATOM 882 C CA . GLY A 1 118 ? 24.547 2.722 -25.825 1.00 93.25 118 GLY A CA 1
ATOM 883 C C . GLY A 1 118 ? 23.997 3.682 -24.771 1.00 93.25 118 GLY A C 1
ATOM 884 O O . GLY A 1 118 ? 24.709 4.038 -23.834 1.00 93.25 118 GLY A O 1
ATOM 885 N N . ASN A 1 119 ? 22.746 4.112 -24.934 1.00 94.94 119 ASN A N 1
ATOM 886 C CA . ASN A 1 119 ? 22.075 5.011 -24.000 1.00 94.94 119 ASN A CA 1
ATOM 887 C C . ASN A 1 119 ? 21.384 4.192 -22.892 1.00 94.94 119 ASN A C 1
ATOM 889 O O . ASN A 1 119 ? 20.407 3.503 -23.201 1.00 94.94 119 ASN A O 1
ATOM 893 N N . PRO A 1 120 ? 21.820 4.277 -21.617 1.00 95.50 120 PRO A N 1
ATOM 894 C CA . PRO A 1 120 ? 21.178 3.574 -20.503 1.00 95.50 120 PRO A CA 1
ATOM 895 C C . PRO A 1 120 ? 19.684 3.859 -20.381 1.00 95.50 120 PRO A C 1
ATOM 897 O O . PRO A 1 120 ? 18.932 2.968 -20.007 1.00 95.50 120 PRO A O 1
ATOM 900 N N . ILE A 1 121 ? 19.243 5.063 -20.763 1.00 94.50 121 ILE A N 1
ATOM 901 C CA . ILE A 1 121 ? 17.828 5.444 -20.733 1.00 94.50 121 ILE A CA 1
ATOM 902 C C . ILE A 1 121 ? 17.023 4.600 -21.725 1.00 94.50 121 ILE A C 1
ATOM 904 O O . ILE A 1 121 ? 15.933 4.167 -21.392 1.00 94.50 121 ILE A O 1
ATOM 908 N N . HIS A 1 122 ? 17.549 4.298 -22.918 1.00 95.31 122 HIS A N 1
ATOM 909 C CA . HIS A 1 122 ? 16.826 3.450 -23.876 1.00 95.31 122 HIS A CA 1
ATOM 910 C C . HIS A 1 122 ? 16.684 2.014 -23.363 1.00 95.31 122 HIS A C 1
ATOM 912 O O . HIS A 1 122 ? 15.635 1.396 -23.541 1.00 95.31 122 HIS A O 1
ATOM 918 N N . VAL A 1 123 ? 17.727 1.493 -22.711 1.00 95.69 123 VAL A N 1
ATOM 919 C CA . VAL A 1 123 ? 17.696 0.159 -22.095 1.00 95.69 123 VAL A CA 1
ATOM 920 C C . VAL A 1 123 ? 16.696 0.140 -20.938 1.00 95.69 123 VAL A C 1
ATOM 922 O O . VAL A 1 123 ? 15.841 -0.739 -20.899 1.00 95.69 123 VAL A O 1
ATOM 925 N N . LEU A 1 124 ? 16.739 1.147 -20.057 1.00 96.31 124 LEU A N 1
ATOM 926 C CA . LEU A 1 124 ? 15.797 1.318 -18.950 1.00 96.31 124 LEU A CA 1
ATOM 927 C C . LEU A 1 124 ? 14.353 1.387 -19.452 1.00 96.31 124 LEU A C 1
ATOM 929 O O . LEU A 1 124 ? 13.507 0.637 -18.976 1.00 96.31 124 LEU A O 1
ATOM 933 N N . SER A 1 125 ? 14.082 2.228 -20.453 1.00 96.50 125 SER A N 1
ATOM 934 C CA . SER A 1 125 ? 12.755 2.347 -21.059 1.00 96.50 125 SER A CA 1
ATOM 935 C C . SER A 1 125 ? 12.280 1.027 -21.657 1.00 96.50 125 SER A C 1
ATOM 937 O O . SER A 1 125 ? 11.106 0.702 -21.527 1.00 96.50 125 SER A O 1
ATOM 939 N N . SER A 1 126 ? 13.176 0.254 -22.280 1.00 96.19 126 SER A N 1
ATOM 940 C CA . SER A 1 126 ? 12.832 -1.054 -22.851 1.00 96.19 126 SER A CA 1
ATOM 941 C C . SER A 1 126 ? 12.499 -2.080 -21.768 1.00 96.19 126 SER A C 1
ATOM 943 O O . SER A 1 126 ? 11.561 -2.847 -21.936 1.00 96.19 126 SER A O 1
ATOM 945 N N . ILE A 1 127 ? 13.227 -2.073 -20.646 1.00 95.69 127 ILE A N 1
ATOM 946 C CA . ILE A 1 127 ? 12.939 -2.938 -19.494 1.00 95.69 127 ILE A CA 1
ATOM 947 C C . ILE A 1 127 ? 11.595 -2.559 -18.871 1.00 95.69 127 ILE A C 1
ATOM 949 O O . ILE A 1 127 ? 10.747 -3.427 -18.715 1.00 95.69 127 ILE A O 1
ATOM 953 N N . ILE A 1 128 ? 11.371 -1.273 -18.576 1.00 95.69 128 ILE A N 1
ATOM 954 C CA . ILE A 1 128 ? 10.122 -0.791 -17.963 1.00 95.69 128 ILE A CA 1
ATOM 955 C C . ILE A 1 128 ? 8.922 -1.091 -18.866 1.00 95.69 128 ILE A C 1
ATOM 957 O O . ILE A 1 128 ? 7.922 -1.623 -18.391 1.00 95.69 128 ILE A O 1
ATOM 961 N N . ALA A 1 129 ? 9.026 -0.787 -20.165 1.00 96.44 129 ALA A N 1
ATOM 962 C CA . ALA A 1 129 ? 7.980 -1.110 -21.132 1.00 96.44 129 ALA A CA 1
ATOM 963 C C . ALA A 1 129 ? 7.774 -2.622 -21.258 1.00 96.44 129 ALA A C 1
ATOM 965 O O . ALA A 1 129 ? 6.658 -3.070 -21.473 1.00 96.44 129 ALA A O 1
ATOM 966 N N . GLY A 1 130 ? 8.844 -3.400 -21.097 1.00 97.06 130 GLY A N 1
ATOM 967 C CA . GLY A 1 130 ? 8.808 -4.848 -21.151 1.00 97.06 130 GLY A CA 1
ATOM 968 C C . GLY A 1 130 ? 8.159 -5.511 -19.944 1.00 97.06 130 GLY A C 1
ATOM 969 O O . GLY A 1 130 ? 7.873 -6.689 -20.077 1.00 97.06 130 GLY A O 1
ATOM 970 N N . LEU A 1 131 ? 7.915 -4.819 -18.817 1.00 97.19 131 LEU A N 1
ATOM 971 C CA . LEU A 1 131 ? 7.289 -5.395 -17.609 1.00 97.19 131 LEU A CA 1
ATOM 972 C C . LEU A 1 131 ? 5.791 -5.689 -17.772 1.00 97.19 131 LEU A C 1
ATOM 974 O O . LEU A 1 131 ? 5.254 -6.497 -17.015 1.00 97.19 131 LEU A O 1
ATOM 978 N N . HIS A 1 132 ? 5.127 -5.035 -18.728 1.00 98.19 132 HIS A N 1
ATOM 979 C CA . HIS A 1 132 ? 3.712 -5.236 -19.026 1.00 98.19 132 HIS A CA 1
ATOM 980 C C . HIS A 1 132 ? 3.499 -5.425 -20.531 1.00 98.19 132 HIS A C 1
ATOM 982 O O . HIS A 1 132 ? 4.167 -4.779 -21.336 1.00 98.19 132 HIS A O 1
ATOM 988 N N . ASP A 1 133 ? 2.563 -6.291 -20.913 1.00 97.50 133 ASP A N 1
ATOM 989 C CA . ASP A 1 133 ? 2.137 -6.438 -22.308 1.00 97.50 133 ASP A CA 1
ATOM 990 C C . ASP A 1 133 ? 1.096 -5.376 -22.715 1.00 97.50 133 ASP A C 1
ATOM 992 O O . ASP A 1 133 ? 0.714 -4.502 -21.929 1.00 97.50 133 ASP A O 1
ATOM 996 N N . GLU A 1 134 ? 0.609 -5.442 -23.955 1.00 97.00 134 GLU A N 1
ATOM 997 C CA . GLU A 1 134 ? -0.387 -4.515 -24.501 1.00 97.00 134 GLU A CA 1
ATOM 998 C C . GLU A 1 134 ? -1.749 -4.537 -23.785 1.00 97.00 134 GLU A C 1
ATOM 1000 O O . GLU A 1 134 ? -2.541 -3.607 -23.951 1.00 97.00 134 GLU A O 1
ATOM 1005 N N . THR A 1 135 ? -2.028 -5.573 -22.988 1.00 96.44 135 THR A N 1
ATOM 1006 C CA . THR A 1 135 ? -3.245 -5.693 -22.171 1.00 96.44 135 THR A CA 1
ATOM 1007 C C . THR A 1 135 ? -3.027 -5.262 -20.719 1.00 96.44 135 THR A C 1
ATOM 1009 O O . THR A 1 135 ? -3.981 -5.221 -19.941 1.00 96.44 135 THR A O 1
ATOM 1012 N N . GLY A 1 136 ? -1.790 -4.915 -20.348 1.00 95.94 136 GLY A N 1
ATOM 1013 C CA . GLY A 1 136 ? -1.404 -4.587 -18.979 1.00 95.94 136 GLY A CA 1
ATOM 1014 C C . GLY A 1 136 ? -1.111 -5.814 -18.113 1.00 95.94 136 GLY A C 1
ATOM 1015 O O . GLY A 1 136 ? -1.043 -5.686 -16.890 1.00 95.94 136 GLY A O 1
ATOM 1016 N N . ARG A 1 137 ? -0.944 -7.006 -18.700 1.00 97.38 137 ARG A N 1
ATOM 1017 C CA . ARG A 1 137 ? -0.526 -8.202 -17.959 1.00 97.38 137 ARG A CA 1
ATOM 1018 C C . ARG A 1 137 ? 0.970 -8.129 -17.674 1.00 97.38 137 ARG A C 1
ATOM 1020 O O . ARG A 1 137 ? 1.743 -7.724 -18.535 1.00 97.38 137 ARG A O 1
ATOM 1027 N N . ILE A 1 138 ? 1.381 -8.562 -16.486 1.00 97.81 138 ILE A N 1
ATOM 1028 C CA . ILE A 1 138 ? 2.793 -8.602 -16.100 1.00 97.81 138 ILE A CA 1
ATOM 1029 C C . ILE A 1 138 ? 3.508 -9.711 -16.881 1.00 97.81 138 ILE A C 1
ATOM 1031 O O . ILE A 1 138 ? 3.008 -10.826 -17.005 1.00 97.81 138 ILE A O 1
ATOM 1035 N N . THR A 1 139 ? 4.679 -9.411 -17.425 1.00 98.00 139 THR A N 1
ATOM 1036 C CA . THR A 1 139 ? 5.423 -10.313 -18.329 1.00 98.00 139 THR A CA 1
ATOM 1037 C C . THR A 1 139 ? 6.557 -11.074 -17.642 1.00 98.00 139 THR A C 1
ATOM 1039 O O . THR A 1 139 ? 7.201 -11.913 -18.271 1.00 98.00 139 THR A O 1
ATOM 1042 N N . VAL A 1 140 ? 6.824 -10.780 -16.366 1.00 96.12 140 VAL A N 1
ATOM 1043 C CA . VAL A 1 140 ? 7.872 -11.438 -15.579 1.00 96.12 140 VAL A CA 1
ATOM 1044 C C . VAL A 1 140 ? 7.571 -12.935 -15.483 1.00 96.12 140 VAL A C 1
ATOM 1046 O O . VAL A 1 140 ? 6.471 -13.339 -15.100 1.00 96.12 140 VAL A O 1
ATOM 1049 N N . GLU A 1 141 ? 8.549 -13.762 -15.851 1.00 97.56 141 GLU A N 1
ATOM 1050 C CA . GLU A 1 141 ? 8.424 -15.220 -15.808 1.00 97.56 141 GLU A CA 1
ATOM 1051 C C . GLU A 1 141 ? 8.091 -15.698 -14.386 1.00 97.56 141 GLU A C 1
ATOM 1053 O O . GLU A 1 141 ? 8.668 -15.221 -13.410 1.00 97.56 141 GLU A O 1
ATOM 1058 N N . GLY A 1 142 ? 7.126 -16.613 -14.272 1.00 97.38 142 GLY A N 1
ATOM 1059 C CA . GLY A 1 142 ? 6.662 -17.160 -12.993 1.00 97.38 142 GLY A CA 1
ATOM 1060 C C . GLY A 1 142 ? 5.780 -16.229 -12.151 1.00 97.38 142 GLY A C 1
ATOM 1061 O O . GLY A 1 142 ? 5.307 -16.640 -11.097 1.00 97.38 142 GLY A O 1
ATOM 1062 N N . PHE A 1 143 ? 5.494 -14.995 -12.597 1.00 96.69 143 PHE A N 1
ATOM 1063 C CA . PHE A 1 143 ? 4.743 -14.017 -11.789 1.00 96.69 143 PHE A CA 1
ATOM 1064 C C . PHE A 1 143 ? 3.364 -14.516 -11.321 1.00 96.69 143 PHE A C 1
ATOM 1066 O O . PHE A 1 143 ? 2.891 -14.131 -10.255 1.00 96.69 143 PHE A O 1
ATOM 1073 N N . TYR A 1 144 ? 2.703 -15.357 -12.118 1.00 97.06 144 TYR A N 1
ATOM 1074 C CA . TYR A 1 144 ? 1.345 -15.829 -11.840 1.00 97.06 144 TYR A CA 1
ATOM 1075 C C . TYR A 1 144 ? 1.281 -17.225 -11.214 1.00 97.06 144 TYR A C 1
ATOM 1077 O O . TYR A 1 144 ? 0.177 -17.685 -10.934 1.00 97.06 144 TYR A O 1
ATOM 1085 N N . ASP A 1 145 ? 2.417 -17.892 -10.996 1.00 97.38 145 ASP A N 1
ATOM 1086 C CA . ASP A 1 145 ? 2.451 -19.305 -10.592 1.00 97.38 145 ASP A CA 1
ATOM 1087 C C . ASP A 1 145 ? 1.786 -19.533 -9.224 1.00 97.38 145 ASP A C 1
ATOM 1089 O O . ASP A 1 145 ? 1.091 -20.530 -9.031 1.00 97.38 145 ASP A O 1
ATOM 1093 N N . ASP A 1 146 ? 1.929 -18.566 -8.314 1.00 96.25 146 ASP A N 1
ATOM 1094 C CA . ASP A 1 146 ? 1.365 -18.603 -6.959 1.00 96.25 146 ASP A CA 1
ATOM 1095 C C . ASP A 1 146 ? 0.102 -17.734 -6.796 1.00 96.25 146 ASP A C 1
ATOM 1097 O O . ASP A 1 146 ? -0.370 -17.521 -5.676 1.00 96.25 146 ASP A O 1
ATOM 1101 N N . VAL A 1 147 ? -0.465 -17.202 -7.889 1.00 95.94 147 VAL A N 1
ATOM 1102 C CA . VAL A 1 147 ? -1.701 -16.406 -7.819 1.00 95.94 147 VAL A CA 1
ATOM 1103 C C . VAL A 1 147 ? -2.896 -17.355 -7.679 1.00 95.94 147 VAL A C 1
ATOM 1105 O O . VAL A 1 147 ? -3.193 -18.100 -8.615 1.00 95.94 147 VAL A O 1
ATOM 1108 N N . PRO A 1 148 ? -3.618 -17.344 -6.542 1.00 94.25 148 PRO A N 1
ATOM 1109 C CA . PRO A 1 148 ? -4.742 -18.245 -6.349 1.00 94.25 148 PRO A CA 1
ATOM 1110 C C . PRO A 1 148 ? -5.917 -17.860 -7.250 1.00 94.25 148 PRO A C 1
ATOM 1112 O O . PRO A 1 148 ? -6.177 -16.682 -7.509 1.00 94.25 148 PRO A O 1
ATOM 1115 N N . GLU A 1 149 ? -6.684 -18.867 -7.663 1.00 94.81 149 GLU A N 1
ATOM 1116 C CA . GLU A 1 149 ? -7.951 -18.648 -8.355 1.00 94.81 149 GLU A CA 1
ATOM 1117 C C . GLU A 1 149 ? -8.954 -17.909 -7.462 1.00 94.81 149 GLU A C 1
ATOM 1119 O O . GLU A 1 149 ? -9.061 -18.153 -6.255 1.00 94.81 149 GLU A O 1
ATOM 1124 N N . LEU A 1 150 ? -9.733 -17.016 -8.074 1.00 94.38 150 LEU A N 1
ATOM 1125 C CA . LEU A 1 150 ? -10.753 -16.257 -7.358 1.00 94.38 150 LEU A CA 1
ATOM 1126 C C . LEU A 1 150 ? -11.881 -17.189 -6.901 1.00 94.38 150 LEU A C 1
ATOM 1128 O O . LEU A 1 150 ? -12.625 -17.719 -7.732 1.00 94.38 150 LEU A O 1
ATOM 1132 N N . SER A 1 151 ? -12.049 -17.321 -5.583 1.00 95.75 151 SER A N 1
ATOM 1133 C CA . SER A 1 151 ? -13.115 -18.134 -4.997 1.00 95.75 151 SER A CA 1
ATOM 1134 C C . SER A 1 151 ? -14.508 -17.592 -5.333 1.00 95.75 151 SER A C 1
ATOM 1136 O O . SER A 1 151 ? -14.713 -16.384 -5.502 1.00 95.75 151 SER A O 1
ATOM 1138 N N . ASP A 1 152 ? -15.500 -18.483 -5.388 1.00 96.81 152 ASP A N 1
ATOM 1139 C CA . ASP A 1 152 ? -16.893 -18.101 -5.645 1.00 96.81 152 ASP A CA 1
ATOM 1140 C C . ASP A 1 152 ? -17.455 -17.174 -4.562 1.00 96.81 152 ASP A C 1
ATOM 1142 O O . ASP A 1 152 ? -18.243 -16.273 -4.859 1.00 96.81 152 ASP A O 1
ATOM 1146 N N . GLU A 1 153 ? -17.017 -17.353 -3.315 1.00 95.00 153 GLU A N 1
ATOM 1147 C CA . GLU A 1 153 ? -17.396 -16.491 -2.199 1.00 95.00 153 GLU A CA 1
ATOM 1148 C C . GLU A 1 153 ? -16.888 -15.060 -2.406 1.00 95.00 153 GLU A C 1
ATOM 1150 O O . GLU A 1 153 ? -17.688 -14.123 -2.386 1.00 95.00 153 GLU A O 1
ATOM 1155 N N . MET A 1 154 ? -15.591 -14.885 -2.687 1.00 93.12 154 MET A N 1
ATOM 1156 C CA . MET A 1 154 ? -15.014 -13.562 -2.955 1.00 93.12 154 MET A CA 1
ATOM 1157 C C . MET A 1 154 ? -15.645 -12.925 -4.193 1.00 93.12 154 MET A C 1
ATOM 1159 O O . MET A 1 154 ? -16.021 -11.753 -4.175 1.00 93.12 154 MET A O 1
ATOM 1163 N N . ARG A 1 155 ? -15.849 -13.710 -5.258 1.00 94.06 155 ARG A N 1
ATOM 1164 C CA . ARG A 1 155 ? -16.531 -13.250 -6.473 1.00 94.06 155 ARG A CA 1
ATOM 1165 C C . ARG A 1 155 ? -17.950 -12.758 -6.175 1.00 94.06 155 ARG A C 1
ATOM 1167 O O . ARG A 1 155 ? -18.375 -11.754 -6.744 1.00 94.06 155 ARG A O 1
ATOM 1174 N N . SER A 1 156 ? -18.685 -13.454 -5.308 1.00 94.69 156 SER A N 1
ATOM 1175 C CA . SER A 1 156 ? -20.028 -13.056 -4.875 1.00 94.69 156 SER A CA 1
ATOM 1176 C C . SER A 1 156 ? -19.993 -11.768 -4.048 1.00 94.69 156 SER A C 1
ATOM 1178 O O . SER A 1 156 ? -20.740 -10.835 -4.343 1.00 94.69 156 SER A O 1
ATOM 1180 N N . GLN A 1 157 ? -19.074 -11.664 -3.081 1.00 91.81 157 GLN A N 1
ATOM 1181 C CA . GLN A 1 157 ? -18.876 -10.449 -2.282 1.00 91.81 157 GLN A CA 1
ATOM 1182 C C . GLN A 1 157 ? -18.589 -9.232 -3.171 1.00 91.81 157 GLN A C 1
ATOM 1184 O O . GLN A 1 157 ?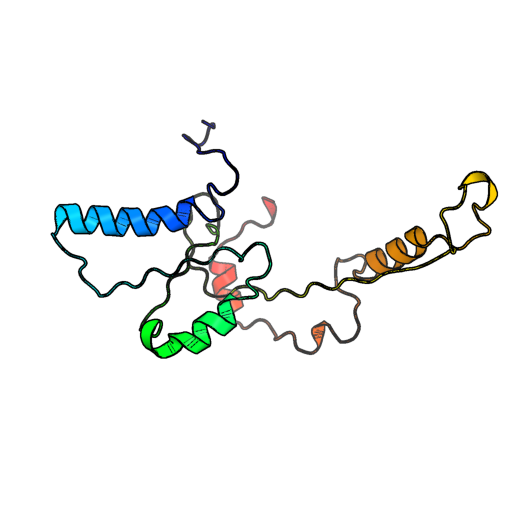 -19.232 -8.198 -3.007 1.00 91.81 157 GLN A O 1
ATOM 1189 N N . TRP A 1 158 ? -17.698 -9.361 -4.159 1.00 90.62 158 TRP A N 1
ATOM 1190 C CA . TRP A 1 158 ? -17.371 -8.269 -5.080 1.00 90.62 158 TRP A CA 1
ATOM 1191 C C . TRP A 1 158 ? -18.547 -7.872 -5.972 1.00 90.62 158 TRP A C 1
ATOM 1193 O O . TRP A 1 158 ? -18.794 -6.683 -6.155 1.00 90.62 158 TRP A O 1
ATOM 1203 N N . LYS A 1 159 ? -19.325 -8.836 -6.483 1.00 90.94 159 LYS A N 1
ATOM 1204 C CA . LYS A 1 159 ? -20.555 -8.532 -7.235 1.00 90.94 159 LYS A CA 1
ATOM 1205 C C . LYS A 1 159 ? -21.572 -7.772 -6.382 1.00 90.94 159 LYS A C 1
ATOM 1207 O O . LYS A 1 159 ? -22.210 -6.849 -6.880 1.00 90.94 159 LYS A O 1
ATOM 1212 N N . ASN A 1 160 ? -21.693 -8.123 -5.102 1.00 90.81 160 ASN A N 1
ATOM 1213 C CA . ASN A 1 160 ? -22.615 -7.470 -4.170 1.00 90.81 160 ASN A CA 1
ATOM 1214 C C . ASN A 1 160 ? -22.217 -6.030 -3.825 1.00 90.81 160 ASN A C 1
ATOM 1216 O O . ASN A 1 160 ? -23.073 -5.264 -3.390 1.00 90.81 160 ASN A O 1
ATOM 1220 N N . LEU A 1 161 ? -20.957 -5.640 -4.052 1.00 89.50 161 LEU A N 1
ATOM 1221 C CA . LEU A 1 161 ? -20.546 -4.240 -3.951 1.00 89.50 161 LEU A CA 1
ATOM 1222 C C . LEU A 1 161 ? -21.183 -3.360 -5.042 1.00 89.50 161 LEU A C 1
ATOM 1224 O O . LEU A 1 161 ? -21.185 -2.142 -4.896 1.00 89.50 161 LEU A O 1
ATOM 1228 N N . ALA A 1 162 ? -21.736 -3.963 -6.107 1.00 87.38 162 ALA A N 1
ATOM 1229 C CA . ALA A 1 162 ? -22.440 -3.280 -7.194 1.00 87.38 162 ALA A CA 1
ATOM 1230 C C . ALA A 1 162 ? -21.634 -2.112 -7.795 1.00 87.38 162 ALA A C 1
ATOM 1232 O O . ALA A 1 162 ? -22.165 -1.031 -8.048 1.00 87.38 162 ALA A O 1
ATOM 1233 N N . PHE A 1 163 ? -20.331 -2.328 -7.997 1.00 87.56 163 PHE A N 1
ATOM 1234 C CA . PHE A 1 163 ? -19.462 -1.344 -8.633 1.00 87.56 163 PHE A CA 1
ATOM 1235 C C . PHE A 1 163 ? -19.889 -1.116 -10.091 1.00 87.56 163 PHE A C 1
ATOM 1237 O O . PHE A 1 163 ? -19.982 -2.069 -10.863 1.00 87.56 163 PHE A O 1
ATOM 1244 N N . ASP A 1 164 ? -20.127 0.140 -10.467 1.00 87.06 164 ASP A N 1
ATOM 1245 C CA . ASP A 1 164 ? -20.476 0.520 -11.836 1.00 87.06 164 ASP A CA 1
ATOM 1246 C C . ASP A 1 164 ? -19.206 0.778 -12.654 1.00 87.06 164 ASP A C 1
ATOM 1248 O O . ASP A 1 164 ? -18.621 1.863 -12.602 1.00 87.06 164 ASP A O 1
ATOM 1252 N N . HIS A 1 165 ? -18.780 -0.246 -13.395 1.00 84.56 165 HIS A N 1
ATOM 1253 C CA . HIS A 1 165 ? -17.593 -0.189 -14.246 1.00 84.56 165 HIS A CA 1
ATOM 1254 C C . HIS A 1 165 ? -17.716 0.817 -15.399 1.00 84.56 165 HIS A C 1
ATOM 1256 O O . HIS A 1 165 ? -16.691 1.334 -15.825 1.00 84.56 165 HIS A O 1
ATOM 1262 N N . ASP A 1 166 ? -18.930 1.109 -15.879 1.00 88.56 166 ASP A N 1
ATOM 1263 C CA . ASP A 1 166 ? -19.144 2.010 -17.022 1.00 88.56 166 ASP A CA 1
ATOM 1264 C C . ASP A 1 166 ? -19.061 3.493 -16.615 1.00 88.56 166 ASP A C 1
ATOM 1266 O O . ASP A 1 166 ? -18.930 4.376 -17.46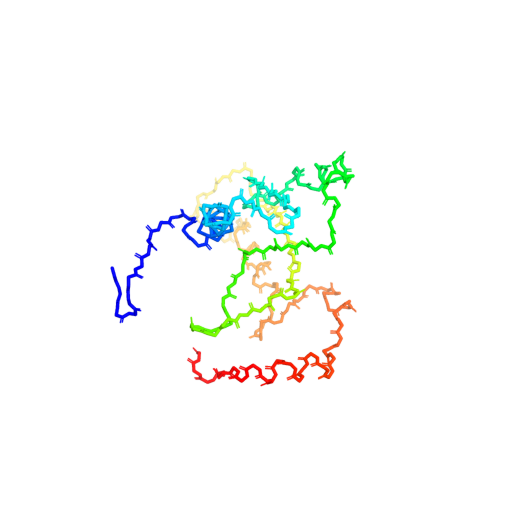4 1.00 88.56 166 ASP A O 1
ATOM 1270 N N . SER A 1 167 ? -19.151 3.779 -15.312 1.00 80.69 167 SER A N 1
ATOM 1271 C CA . SER A 1 167 ? -19.090 5.136 -14.753 1.00 80.69 167 SER A CA 1
ATOM 1272 C C . SER A 1 167 ? -17.674 5.671 -14.495 1.00 80.69 167 SER A C 1
ATOM 1274 O O . SER A 1 167 ? -17.539 6.821 -14.061 1.00 80.69 167 SER A O 1
ATOM 1276 N N . PHE A 1 168 ? -16.642 4.855 -14.734 1.00 67.56 168 PHE A N 1
ATOM 1277 C CA . PHE A 1 168 ? -15.229 5.175 -14.512 1.00 67.56 168 PHE A CA 1
ATOM 1278 C C . PHE A 1 168 ? -14.503 5.424 -15.838 1.00 67.56 168 PHE A C 1
ATOM 1280 O O . PHE A 1 168 ? -13.799 6.456 -15.930 1.00 67.56 168 PHE A O 1
#

Foldseek 3Di:
DDPLDDDDDDVCCVQPVVVLVVVVVVQVVCCVVPVHDPDDDDRDDDDCVVVVCPCPVVVCVVCVVVPDDPDDDDDRDDAPDDPHRDDDPDDDDDDDDDDDDDWDPDDDDCVVCPPPGDDSVVVVVCVVCQQADPVRDGPPPPPCVPPDDDDPVNVVVVVVSVDDPVVD

pLDDT: mean 94.05, std 3.96, range [67.56, 98.56]

Secondary structure (DSSP, 8-state):
-BTTB----STTTTTTHHHHHHHHHHHHHHHHHHSS-SS-------S-GGGT-TTHHHHHHHTHHHH--S---------SBTTB-------------------SSS---HHHHTTTS--HHHHHHHHHHHTB-TTS-B-STTTTTT-----HHHHHHHHHTT--GGG-